Protein AF-A0AAV0Y7F6-F1 (afdb_monomer_lite)

Radius of gyration: 13.11 Å; chains: 1; bounding box: 31×34×32 Å

pLDDT: mean 72.84, std 16.51, range [40.53, 96.19]

Organism: NCBI:txid13131

Structure (mmCIF, N/CA/C/O backbone):
data_AF-A0AAV0Y7F6-F1
#
_entry.id   AF-A0AAV0Y7F6-F1
#
loop_
_atom_site.group_PDB
_atom_site.id
_atom_site.type_symbol
_atom_site.label_atom_id
_atom_site.label_alt_id
_atom_site.label_comp_id
_atom_site.label_asym_id
_atom_site.label_entity_id
_atom_site.label_seq_id
_atom_site.pdbx_PDB_ins_code
_atom_site.Cartn_x
_atom_site.Cartn_y
_atom_site.Cartn_z
_atom_site.occupancy
_atom_site.B_iso_or_equiv
_atom_site.auth_seq_id
_atom_site.auth_comp_id
_atom_site.auth_asym_id
_atom_site.auth_atom_id
_atom_site.pdbx_PDB_model_num
ATOM 1 N N . MET A 1 1 ? -16.844 -5.038 3.878 1.00 67.31 1 MET A N 1
ATOM 2 C CA . MET A 1 1 ? -15.493 -4.707 3.416 1.00 67.31 1 MET A CA 1
ATOM 3 C C . MET A 1 1 ? -14.531 -5.115 4.507 1.00 67.31 1 MET A C 1
ATOM 5 O O . MET A 1 1 ? -14.676 -4.633 5.634 1.00 67.31 1 MET A O 1
ATOM 9 N N . ASP A 1 2 ? -13.667 -6.075 4.211 1.00 86.81 2 ASP A N 1
ATOM 10 C CA . ASP A 1 2 ? -12.702 -6.593 5.178 1.00 86.81 2 ASP A CA 1
ATOM 11 C C . ASP A 1 2 ? -11.599 -5.551 5.484 1.00 86.81 2 ASP A C 1
ATOM 13 O O . ASP A 1 2 ? -11.487 -4.522 4.813 1.00 86.81 2 ASP A O 1
ATOM 17 N N . ARG A 1 3 ? -10.835 -5.758 6.563 1.00 88.19 3 ARG A N 1
ATOM 18 C CA . ARG A 1 3 ? -9.804 -4.815 7.034 1.00 88.19 3 ARG A CA 1
ATOM 19 C C . ARG A 1 3 ? -8.685 -4.594 5.998 1.00 88.19 3 ARG A C 1
ATOM 21 O O . ARG A 1 3 ? -8.170 -3.485 5.890 1.00 88.19 3 ARG A O 1
ATOM 28 N N . ASN A 1 4 ? -8.320 -5.622 5.237 1.00 88.38 4 ASN A N 1
ATOM 29 C CA . ASN A 1 4 ? -7.373 -5.572 4.120 1.00 88.38 4 ASN A CA 1
ATOM 30 C C . ASN A 1 4 ? -7.921 -4.741 2.959 1.00 88.38 4 ASN A C 1
ATOM 32 O O . ASN A 1 4 ? -7.216 -3.876 2.449 1.00 88.38 4 ASN A O 1
ATOM 36 N N . GLU A 1 5 ? -9.178 -4.969 2.570 1.00 86.62 5 GLU A N 1
ATOM 37 C CA . GLU A 1 5 ? -9.842 -4.200 1.509 1.00 86.62 5 GLU A CA 1
ATOM 38 C C . GLU A 1 5 ? -9.907 -2.706 1.854 1.00 86.62 5 GLU A C 1
ATOM 40 O O . GLU A 1 5 ? -9.593 -1.869 1.011 1.00 86.62 5 GLU A O 1
ATOM 45 N N . GLN A 1 6 ? -10.243 -2.371 3.107 1.00 89.25 6 GLN A N 1
ATOM 46 C CA . GLN A 1 6 ? -10.226 -0.984 3.591 1.00 89.25 6 GLN A CA 1
ATOM 47 C C . GLN A 1 6 ? -8.827 -0.373 3.503 1.00 89.25 6 GLN A C 1
ATOM 49 O O . GLN A 1 6 ? -8.672 0.734 2.995 1.00 89.25 6 GLN A O 1
ATOM 54 N N . LEU A 1 7 ? -7.804 -1.097 3.967 1.00 90.19 7 LEU A N 1
ATOM 55 C CA . LEU A 1 7 ? -6.431 -0.599 3.940 1.00 90.19 7 LEU A CA 1
ATOM 56 C C . LEU A 1 7 ? -5.949 -0.354 2.506 1.00 90.19 7 LEU A C 1
ATOM 58 O O . LEU A 1 7 ? -5.317 0.664 2.246 1.00 90.19 7 LEU A O 1
ATOM 62 N N . LEU A 1 8 ? -6.265 -1.255 1.575 1.00 86.75 8 LEU A N 1
ATOM 63 C CA . LEU A 1 8 ? -5.925 -1.084 0.162 1.00 86.75 8 LEU A CA 1
ATOM 64 C C . LEU A 1 8 ? -6.654 0.088 -0.478 1.00 86.75 8 LEU A C 1
ATOM 66 O O . LEU A 1 8 ? -6.049 0.825 -1.253 1.00 86.75 8 LEU A O 1
ATOM 70 N N . GLN A 1 9 ? -7.940 0.262 -0.172 1.00 85.56 9 GLN A N 1
ATOM 71 C CA . GLN A 1 9 ? -8.705 1.392 -0.680 1.00 85.56 9 GLN A CA 1
ATOM 72 C C . GLN A 1 9 ? -8.084 2.714 -0.213 1.00 85.56 9 GLN A C 1
ATOM 74 O O . GLN A 1 9 ? -7.827 3.592 -1.035 1.00 85.56 9 GLN A O 1
ATOM 79 N N . GLU A 1 10 ? -7.790 2.834 1.081 1.00 88.12 10 GLU A N 1
ATOM 80 C CA . GLU A 1 10 ? -7.162 4.030 1.647 1.00 88.12 10 GLU A CA 1
ATOM 81 C C . GLU A 1 10 ? -5.735 4.241 1.120 1.00 88.12 10 GLU A C 1
ATOM 83 O O . GLU A 1 10 ? -5.344 5.371 0.830 1.00 88.12 10 GLU A O 1
ATOM 88 N N . LEU A 1 11 ? -4.967 3.166 0.913 1.00 85.75 11 LEU A N 1
ATOM 89 C CA . LEU A 1 11 ? -3.638 3.234 0.304 1.00 85.75 11 LEU A CA 1
ATOM 90 C C . LEU A 1 11 ? -3.709 3.740 -1.143 1.00 85.75 11 LEU A C 1
ATOM 92 O O . LEU A 1 11 ? -2.947 4.632 -1.512 1.00 85.75 11 LEU A O 1
ATOM 96 N N . ASN A 1 12 ? -4.650 3.231 -1.941 1.00 79.88 12 ASN A N 1
ATOM 97 C CA . ASN A 1 12 ? -4.881 3.690 -3.312 1.00 79.88 12 ASN A CA 1
ATOM 98 C C . ASN A 1 12 ? -5.259 5.173 -3.358 1.00 79.88 12 ASN A C 1
ATOM 100 O O . ASN A 1 12 ? -4.722 5.915 -4.179 1.00 79.88 12 ASN A O 1
ATOM 104 N N . ILE A 1 13 ? -6.137 5.623 -2.456 1.00 80.12 13 ILE A N 1
ATOM 105 C CA . ILE A 1 13 ? -6.498 7.041 -2.334 1.00 80.12 13 ILE A CA 1
ATOM 106 C C . ILE A 1 13 ? -5.262 7.874 -1.971 1.00 80.12 13 ILE A C 1
ATOM 108 O O . ILE A 1 13 ? -4.995 8.894 -2.607 1.00 80.12 13 ILE A O 1
ATOM 112 N N . SER A 1 14 ? -4.487 7.427 -0.980 1.00 78.56 14 SER A N 1
ATOM 113 C CA . SER A 1 14 ? -3.293 8.125 -0.492 1.00 78.56 14 SER A CA 1
ATOM 114 C C . SER A 1 14 ? -2.233 8.298 -1.591 1.00 78.56 14 SER A C 1
ATOM 116 O O . SER A 1 14 ? -1.705 9.397 -1.771 1.00 78.56 14 SER A O 1
ATOM 118 N N . LEU A 1 15 ? -1.985 7.247 -2.380 1.00 75.12 15 LEU A N 1
ATOM 119 C CA . LEU A 1 15 ? -1.069 7.274 -3.526 1.00 75.12 15 LEU A CA 1
ATOM 120 C C . LEU A 1 15 ? -1.603 8.153 -4.671 1.00 75.12 15 LEU A C 1
ATOM 122 O O . LEU A 1 15 ? -0.850 8.923 -5.268 1.00 75.12 15 LEU A O 1
ATOM 126 N N . ALA A 1 16 ? -2.909 8.098 -4.959 1.00 69.56 16 ALA A N 1
ATOM 127 C CA . ALA A 1 16 ? -3.526 8.924 -5.997 1.00 69.56 16 ALA A CA 1
ATOM 128 C C . ALA A 1 16 ? -3.440 10.425 -5.672 1.00 69.56 16 ALA A C 1
ATOM 130 O O . ALA A 1 16 ? -3.172 11.229 -6.565 1.00 69.56 16 ALA A O 1
ATOM 131 N N . ILE A 1 17 ? -3.596 10.823 -4.406 1.00 67.38 17 ILE A N 1
ATOM 132 C CA . ILE A 1 17 ? -3.452 12.228 -3.988 1.00 67.38 17 ILE A CA 1
ATOM 133 C C . ILE A 1 17 ? -2.021 12.737 -4.231 1.00 67.38 17 ILE A C 1
ATOM 135 O O . ILE A 1 17 ? -1.852 13.865 -4.691 1.00 67.38 17 ILE A O 1
ATOM 139 N N . GLN A 1 18 ? -0.996 11.907 -4.006 1.00 60.81 18 GLN A N 1
ATOM 140 C CA . GLN A 1 18 ? 0.407 12.295 -4.201 1.00 60.81 18 GLN A CA 1
ATOM 141 C C . GLN A 1 18 ? 0.765 12.564 -5.673 1.00 60.81 18 GLN A C 1
ATOM 143 O O . GLN A 1 18 ? 1.551 13.467 -5.959 1.00 60.81 18 GLN A O 1
ATOM 148 N N . THR A 1 19 ? 0.145 11.854 -6.628 1.00 53.03 19 THR A N 1
ATOM 149 C CA . THR A 1 19 ? 0.349 12.122 -8.071 1.00 53.03 19 THR A CA 1
ATOM 150 C C . THR A 1 19 ? -0.049 13.545 -8.493 1.00 53.03 19 THR A C 1
ATOM 152 O O . THR A 1 19 ? 0.340 13.997 -9.568 1.00 53.03 19 THR A O 1
ATOM 155 N N . HIS A 1 20 ? -0.779 14.273 -7.640 1.00 45.34 20 HIS A N 1
ATOM 156 C CA . HIS A 1 20 ? -1.263 15.626 -7.904 1.00 45.34 20 HIS A CA 1
ATOM 157 C C . HIS A 1 20 ? -0.457 16.725 -7.196 1.00 45.34 20 HIS A C 1
ATOM 159 O O . HIS A 1 20 ? -0.745 17.899 -7.436 1.00 45.34 20 HIS A O 1
ATOM 165 N N . THR A 1 21 ? 0.512 16.395 -6.329 1.00 40.53 21 THR A N 1
ATOM 166 C CA . THR A 1 21 ? 1.081 17.394 -5.408 1.00 40.53 21 THR A CA 1
ATOM 167 C C . THR A 1 21 ? 2.516 17.841 -5.630 1.00 40.53 21 THR A C 1
ATOM 169 O O . THR A 1 21 ? 2.818 18.871 -5.056 1.00 40.53 21 THR A O 1
ATOM 172 N N . ASN A 1 22 ? 3.370 17.227 -6.460 1.00 45.31 22 ASN A N 1
ATOM 173 C CA . ASN A 1 22 ? 4.669 17.843 -6.813 1.00 45.31 22 ASN A CA 1
ATOM 174 C C . ASN A 1 22 ? 5.288 17.235 -8.085 1.00 45.31 22 ASN A C 1
ATOM 176 O O . ASN A 1 22 ? 5.901 16.174 -8.046 1.00 45.31 22 ASN A O 1
ATOM 180 N N . SER A 1 23 ? 5.178 17.932 -9.220 1.00 46.03 23 SER A N 1
ATOM 181 C CA . SER A 1 23 ? 5.896 17.584 -10.460 1.00 46.03 23 SER A CA 1
ATOM 182 C C . SER A 1 23 ? 7.317 18.161 -10.533 1.00 46.03 23 SER A C 1
ATOM 184 O O . SER A 1 23 ? 8.051 17.839 -11.464 1.00 46.03 23 SER A O 1
ATOM 186 N N . GLU A 1 24 ? 7.697 19.041 -9.598 1.00 44.16 24 GLU A N 1
ATOM 187 C CA . GLU A 1 24 ? 8.922 19.856 -9.686 1.00 44.16 24 GLU A CA 1
ATOM 188 C C . GLU A 1 24 ? 10.020 19.473 -8.681 1.00 44.16 24 GLU A C 1
ATOM 190 O O . GLU A 1 24 ? 11.175 19.856 -8.866 1.00 44.16 24 GLU A O 1
ATOM 195 N N . GLU A 1 25 ? 9.717 18.658 -7.670 1.00 44.75 25 GLU A N 1
ATOM 196 C CA . GLU A 1 25 ? 10.730 18.097 -6.774 1.00 44.75 25 GLU A CA 1
ATOM 197 C C . GLU A 1 25 ? 11.110 16.706 -7.288 1.00 44.75 25 GLU A C 1
ATOM 199 O O . GLU A 1 25 ? 10.369 15.736 -7.146 1.00 44.75 25 GLU A O 1
ATOM 204 N N . GLY A 1 26 ? 12.252 16.625 -7.977 1.00 46.72 26 GLY A N 1
ATOM 205 C CA . GLY A 1 26 ? 12.815 15.401 -8.555 1.00 46.72 26 GLY A CA 1
ATOM 206 C C . GLY A 1 26 ? 13.277 14.381 -7.511 1.00 46.72 26 GLY A C 1
ATOM 207 O O . GLY A 1 26 ? 14.439 13.973 -7.507 1.00 46.72 26 GLY A O 1
ATOM 208 N N . GLU A 1 27 ? 12.391 13.951 -6.620 1.00 43.44 27 GLU A N 1
ATOM 209 C CA . GLU A 1 27 ? 12.732 13.100 -5.490 1.00 43.44 27 GLU A CA 1
ATOM 210 C C . GLU A 1 27 ? 12.586 11.616 -5.832 1.00 43.44 27 GLU A C 1
ATOM 212 O O . GLU A 1 27 ? 11.680 10.905 -5.412 1.00 43.44 27 GLU A O 1
ATOM 217 N N . TRP A 1 28 ? 13.608 11.111 -6.520 1.00 43.97 28 TRP A N 1
ATOM 218 C CA . TRP A 1 28 ? 14.017 9.707 -6.412 1.00 43.97 28 TRP A CA 1
ATOM 219 C C . TRP A 1 28 ? 14.484 9.337 -4.985 1.00 43.97 28 TRP A C 1
ATOM 221 O O . TRP A 1 28 ? 14.810 8.182 -4.719 1.00 43.97 28 TRP A O 1
ATOM 231 N N . TYR A 1 29 ? 14.569 10.307 -4.067 1.00 42.19 29 TYR A N 1
ATOM 232 C CA . TYR A 1 29 ? 15.491 10.249 -2.938 1.00 42.19 29 TYR A CA 1
ATOM 233 C C . TYR A 1 29 ? 15.034 9.471 -1.712 1.00 42.19 29 TYR A C 1
ATOM 235 O O . TYR A 1 29 ? 15.854 9.267 -0.826 1.00 42.19 29 TYR A O 1
ATOM 243 N N . ASN A 1 30 ? 13.808 8.950 -1.671 1.00 53.56 30 ASN A N 1
ATOM 244 C CA . ASN A 1 30 ? 13.494 7.884 -0.725 1.00 53.56 30 ASN A CA 1
ATOM 245 C C . ASN A 1 30 ? 12.227 7.121 -1.120 1.00 53.56 30 ASN A C 1
ATOM 247 O O . ASN A 1 30 ? 11.206 7.143 -0.435 1.00 53.56 30 ASN A O 1
ATOM 251 N N . PHE A 1 31 ? 12.319 6.385 -2.230 1.00 56.56 31 PHE A N 1
ATOM 252 C CA . PHE A 1 31 ? 11.330 5.382 -2.643 1.00 56.56 31 PHE A CA 1
ATOM 253 C C . PHE A 1 31 ? 10.804 4.549 -1.455 1.00 56.56 31 PHE A C 1
ATOM 255 O O . PHE A 1 31 ? 9.606 4.333 -1.299 1.00 56.56 31 PHE A O 1
ATOM 262 N N . THR A 1 32 ? 11.709 4.147 -0.565 1.00 60.22 32 THR A N 1
ATOM 263 C CA . THR A 1 32 ? 11.416 3.399 0.657 1.00 60.22 32 THR A CA 1
ATOM 264 C C . THR A 1 32 ? 10.617 4.201 1.688 1.00 60.22 32 THR A C 1
ATOM 266 O O . THR A 1 32 ? 9.743 3.636 2.331 1.00 60.22 32 THR A O 1
ATOM 269 N N . GLU A 1 33 ? 10.874 5.490 1.890 1.00 66.12 33 GLU A N 1
ATOM 270 C CA . GLU A 1 33 ? 10.151 6.263 2.919 1.00 66.12 33 GLU A CA 1
ATOM 271 C C . GLU A 1 33 ? 8.772 6.727 2.432 1.00 66.12 33 GLU A C 1
ATOM 273 O O . GLU A 1 33 ? 7.865 6.911 3.243 1.00 66.12 33 GLU A O 1
ATOM 278 N N . CYS A 1 34 ? 8.580 6.827 1.111 1.00 72.44 34 CYS A N 1
ATOM 279 C CA . CYS A 1 34 ? 7.297 7.169 0.501 1.00 72.44 34 CYS A CA 1
ATOM 280 C C . CYS A 1 34 ? 6.180 6.191 0.917 1.00 72.44 34 CYS A C 1
ATOM 282 O O . CYS A 1 34 ? 5.152 6.606 1.456 1.00 72.44 34 CYS A O 1
ATOM 284 N N . PHE A 1 35 ? 6.382 4.876 0.746 1.00 76.50 35 PHE A N 1
ATOM 285 C CA . PHE A 1 35 ? 5.343 3.896 1.107 1.00 76.50 35 PHE A CA 1
ATOM 286 C C . PHE A 1 35 ? 5.069 3.837 2.597 1.00 76.50 35 PHE A C 1
ATOM 288 O O . PHE A 1 35 ? 3.930 3.591 2.981 1.00 76.50 35 PHE A O 1
ATOM 295 N N . ASP A 1 36 ? 6.080 4.073 3.430 1.00 85.81 36 ASP A N 1
ATOM 296 C CA . ASP A 1 36 ? 5.901 4.058 4.880 1.00 85.81 36 ASP A CA 1
ATOM 297 C C . ASP A 1 36 ? 4.865 5.101 5.272 1.00 85.81 36 ASP A C 1
ATOM 299 O O . ASP A 1 36 ? 3.898 4.781 5.963 1.00 85.81 36 ASP A O 1
ATOM 303 N N . TYR A 1 37 ? 5.013 6.320 4.750 1.00 84.94 37 TYR A N 1
ATOM 304 C CA . TYR A 1 37 ? 4.062 7.395 4.988 1.00 84.94 37 TYR A CA 1
ATOM 305 C C . TYR A 1 37 ? 2.648 7.039 4.509 1.00 84.94 37 TYR A C 1
ATOM 307 O O . TYR A 1 37 ? 1.694 7.168 5.278 1.00 84.94 37 TYR A O 1
ATOM 315 N N . HIS A 1 38 ? 2.500 6.542 3.277 1.00 84.44 38 HIS A N 1
ATOM 316 C CA . HIS A 1 38 ? 1.183 6.229 2.712 1.00 84.44 38 HIS A CA 1
ATOM 317 C C . HIS A 1 38 ? 0.487 5.060 3.413 1.00 84.44 38 HIS A C 1
ATOM 319 O O . HIS A 1 38 ? -0.711 5.134 3.675 1.00 84.44 38 HIS A O 1
ATOM 325 N N . ILE A 1 39 ? 1.223 4.009 3.779 1.00 88.56 39 ILE A N 1
ATOM 326 C CA . ILE A 1 39 ? 0.674 2.851 4.497 1.00 88.56 39 ILE A CA 1
ATOM 327 C C . ILE A 1 39 ? 0.282 3.245 5.925 1.00 88.56 39 ILE A C 1
ATOM 329 O O . ILE A 1 39 ? -0.794 2.867 6.389 1.00 88.56 39 ILE A O 1
ATOM 333 N N . ILE A 1 40 ? 1.108 4.042 6.613 1.00 90.69 40 ILE A N 1
ATOM 334 C CA . ILE A 1 40 ? 0.778 4.569 7.946 1.00 90.69 40 ILE A CA 1
ATOM 335 C C . ILE A 1 40 ? -0.454 5.478 7.867 1.00 90.69 40 ILE A C 1
ATOM 337 O O . ILE A 1 40 ? -1.369 5.340 8.680 1.00 90.69 40 ILE A O 1
ATOM 341 N N . SER A 1 41 ? -0.507 6.377 6.880 1.00 89.50 41 SER A N 1
ATOM 342 C CA . SER A 1 41 ? -1.658 7.256 6.664 1.00 89.50 41 SER A CA 1
ATOM 343 C C . SER A 1 41 ? -2.925 6.453 6.383 1.00 89.50 41 SER A C 1
ATOM 345 O O . SER A 1 41 ? -3.950 6.725 6.999 1.00 89.50 41 SER A O 1
ATOM 347 N N . ALA A 1 42 ? -2.856 5.452 5.505 1.00 90.62 42 ALA A N 1
ATOM 348 C CA . ALA A 1 42 ? -3.989 4.595 5.179 1.00 90.62 42 ALA A CA 1
ATOM 349 C C . ALA A 1 42 ? -4.480 3.824 6.412 1.00 90.62 42 ALA A C 1
ATOM 351 O O . ALA A 1 42 ? -5.675 3.796 6.693 1.00 90.62 42 ALA A O 1
ATOM 352 N N . ASN A 1 43 ? -3.563 3.271 7.211 1.00 94.44 43 ASN A N 1
ATOM 353 C CA . ASN A 1 43 ? -3.902 2.563 8.444 1.00 94.44 43 ASN A CA 1
ATOM 354 C C . ASN A 1 43 ? -4.591 3.454 9.491 1.00 94.44 43 ASN A C 1
ATOM 356 O O . ASN A 1 43 ? -5.431 2.979 10.249 1.00 94.44 43 ASN A O 1
ATOM 360 N N . ASN A 1 44 ? -4.255 4.743 9.536 1.00 93.38 44 ASN A N 1
ATOM 361 C CA . ASN A 1 44 ? -4.905 5.691 10.442 1.00 93.38 44 ASN A CA 1
ATOM 362 C C . ASN A 1 44 ? -6.328 6.068 9.995 1.00 93.38 44 ASN A C 1
ATOM 364 O O . ASN A 1 44 ? -7.092 6.593 10.805 1.00 93.38 44 ASN A O 1
ATOM 368 N N . SER A 1 45 ? -6.680 5.802 8.734 1.00 91.56 45 SER A N 1
ATOM 369 C CA . SER A 1 45 ? -7.991 6.113 8.153 1.00 91.56 45 SER A CA 1
ATOM 370 C C . SER A 1 45 ? -8.992 4.953 8.224 1.00 91.56 45 SER A C 1
ATOM 372 O O . SER A 1 45 ? -10.189 5.184 8.050 1.00 91.56 45 SER A O 1
ATOM 374 N N . ILE A 1 46 ? -8.552 3.714 8.485 1.00 92.44 46 ILE A N 1
ATOM 375 C CA . ILE A 1 46 ? -9.455 2.549 8.537 1.00 92.44 46 ILE A CA 1
ATOM 376 C C . ILE A 1 46 ? -10.161 2.404 9.893 1.00 92.44 46 ILE A C 1
ATOM 378 O O . ILE A 1 46 ? -9.660 2.823 10.935 1.00 92.44 46 ILE A O 1
ATOM 382 N N . LEU A 1 47 ? -11.327 1.746 9.894 1.00 91.44 47 LEU A N 1
ATOM 383 C CA . LEU A 1 47 ? -12.191 1.630 11.079 1.00 91.44 47 LEU A CA 1
ATOM 384 C C . LEU A 1 47 ? -11.542 0.857 12.239 1.00 91.44 47 LEU A C 1
ATOM 386 O O . LEU A 1 47 ? -11.770 1.169 13.406 1.00 91.44 47 LEU A O 1
ATOM 390 N N . VAL A 1 48 ? -10.765 -0.177 11.912 1.00 94.38 48 VAL A N 1
ATOM 391 C CA . VAL A 1 48 ? -10.025 -0.995 12.878 1.00 94.38 48 VAL A CA 1
ATOM 392 C C . VAL A 1 48 ? -8.568 -1.041 12.424 1.00 94.38 48 VAL A C 1
ATOM 394 O O . VAL A 1 48 ? -8.231 -1.897 11.602 1.00 94.38 48 VAL A O 1
ATOM 397 N N . PRO A 1 49 ? -7.716 -0.120 12.910 1.00 92.94 49 PRO A N 1
ATOM 398 C CA . PRO A 1 49 ? -6.313 -0.061 12.523 1.00 92.94 49 PRO A CA 1
ATOM 399 C C . PRO A 1 49 ? -5.552 -1.344 12.865 1.00 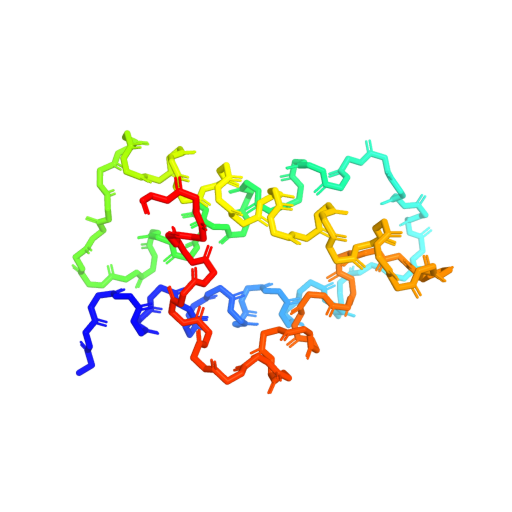92.94 49 PRO A C 1
ATOM 401 O O . PRO A 1 49 ? -5.846 -2.031 13.847 1.00 92.94 49 PRO A O 1
ATOM 404 N N . TYR A 1 50 ? -4.545 -1.648 12.058 1.00 94.31 50 TYR A N 1
ATOM 405 C CA . TYR A 1 50 ? -3.501 -2.611 12.380 1.00 94.31 50 TYR A CA 1
ATOM 406 C C . TYR A 1 50 ? -2.624 -2.089 13.517 1.00 94.31 50 TYR A C 1
ATOM 408 O O . TYR A 1 50 ? -2.363 -0.883 13.620 1.00 94.31 50 TYR A O 1
ATOM 416 N N . GLU A 1 51 ? -2.122 -3.003 14.344 1.00 96.19 51 GLU A N 1
ATOM 417 C CA . GLU A 1 51 ? -1.120 -2.673 15.353 1.00 96.19 51 GLU A CA 1
ATOM 418 C C . GLU A 1 51 ? 0.199 -2.248 14.696 1.00 96.19 51 GLU A C 1
ATOM 420 O O . GLU A 1 51 ? 0.539 -2.700 13.601 1.00 96.19 51 GLU A O 1
ATOM 425 N N . SER A 1 52 ? 1.017 -1.450 15.390 1.00 93.50 52 SER A N 1
ATOM 426 C CA . SER A 1 52 ? 2.289 -0.949 14.846 1.00 93.50 52 SER A CA 1
ATOM 427 C C . SER A 1 52 ? 3.194 -2.061 14.306 1.00 93.50 52 SER A C 1
ATOM 429 O O . SER A 1 52 ? 3.858 -1.882 13.289 1.00 93.50 52 SER A O 1
ATOM 431 N N . ARG A 1 53 ? 3.204 -3.233 14.954 1.00 94.06 53 ARG A N 1
ATOM 432 C CA . ARG A 1 53 ? 3.964 -4.395 14.479 1.00 94.06 53 ARG A CA 1
ATOM 433 C C . ARG A 1 53 ? 3.413 -4.938 13.160 1.00 94.06 53 ARG A C 1
ATOM 435 O O . ARG A 1 53 ? 4.195 -5.259 12.274 1.00 94.06 53 ARG A O 1
ATOM 442 N N . GLU A 1 54 ? 2.095 -5.050 13.032 1.00 93.69 54 GLU A N 1
ATOM 443 C CA . GLU A 1 54 ? 1.454 -5.510 11.799 1.00 93.69 54 GLU A CA 1
ATOM 444 C C . GLU A 1 54 ? 1.716 -4.526 10.650 1.00 93.69 54 GLU A C 1
ATOM 446 O O . GLU A 1 54 ? 2.051 -4.968 9.553 1.00 93.69 54 GLU A O 1
ATOM 451 N N . VAL A 1 55 ? 1.650 -3.215 10.917 1.00 93.06 55 VAL A N 1
ATOM 452 C CA . VAL A 1 55 ? 1.955 -2.155 9.938 1.00 93.06 55 VAL A CA 1
ATOM 453 C C . VAL A 1 55 ? 3.390 -2.262 9.426 1.00 93.06 55 VAL A C 1
ATOM 455 O O . VAL A 1 55 ? 3.611 -2.202 8.220 1.00 93.06 55 VAL A O 1
ATOM 458 N N . LEU A 1 56 ? 4.369 -2.476 10.312 1.00 92.56 56 LEU A N 1
ATOM 459 C CA . LEU A 1 56 ? 5.769 -2.655 9.906 1.00 92.56 56 LEU A CA 1
ATOM 460 C C . LEU A 1 56 ? 5.964 -3.882 9.005 1.00 92.56 56 LEU A C 1
ATOM 462 O O . LEU A 1 56 ? 6.766 -3.842 8.076 1.00 92.56 56 LEU A O 1
ATOM 466 N N . GLU A 1 57 ? 5.241 -4.969 9.264 1.00 91.62 57 GLU A N 1
ATOM 467 C CA . GLU A 1 57 ? 5.281 -6.158 8.409 1.00 91.62 57 GLU A CA 1
ATOM 468 C C . GLU A 1 57 ? 4.605 -5.915 7.052 1.00 91.62 57 GLU A C 1
ATOM 470 O O . GLU A 1 57 ? 5.136 -6.341 6.0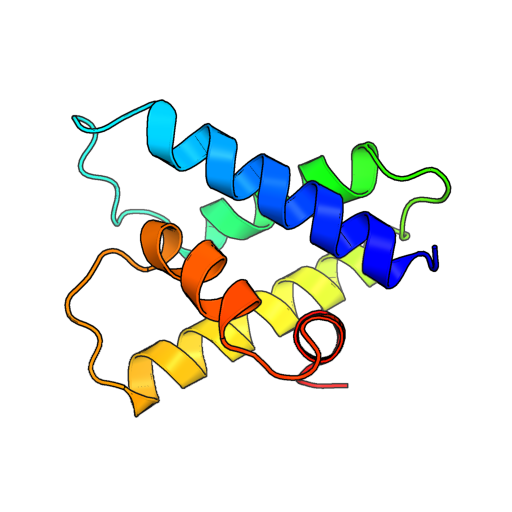29 1.00 91.62 57 GLU A O 1
ATOM 475 N N . ILE A 1 58 ? 3.488 -5.181 7.017 1.00 90.62 58 ILE A N 1
ATOM 476 C CA . ILE A 1 58 ? 2.824 -4.777 5.765 1.00 90.62 58 ILE A CA 1
ATOM 477 C C . ILE A 1 58 ? 3.756 -3.896 4.925 1.00 90.62 58 ILE A C 1
ATOM 479 O O . ILE A 1 58 ? 3.931 -4.144 3.735 1.00 90.62 58 ILE A O 1
ATOM 483 N N . ILE A 1 59 ? 4.414 -2.915 5.550 1.00 88.94 59 ILE A N 1
ATOM 484 C CA . ILE A 1 59 ? 5.418 -2.057 4.909 1.00 88.94 59 ILE A CA 1
ATOM 485 C C . ILE A 1 59 ? 6.511 -2.894 4.238 1.00 88.94 59 ILE A C 1
ATOM 487 O O . ILE A 1 59 ? 6.844 -2.659 3.076 1.00 88.94 59 ILE A O 1
ATOM 491 N N . LYS A 1 60 ? 7.065 -3.883 4.950 1.00 88.56 60 LYS A N 1
ATOM 492 C CA . LYS A 1 60 ? 8.092 -4.774 4.391 1.00 88.56 60 LYS A CA 1
ATOM 493 C C . LYS A 1 60 ? 7.563 -5.561 3.194 1.00 88.56 60 LYS A C 1
ATOM 495 O O . LYS A 1 60 ? 8.252 -5.611 2.177 1.00 88.56 60 LYS A O 1
ATOM 500 N N . CYS A 1 61 ? 6.358 -6.128 3.303 1.00 87.62 61 CYS A N 1
ATOM 501 C CA . CYS A 1 61 ? 5.733 -6.904 2.227 1.00 87.62 61 CYS A CA 1
ATOM 502 C C . CYS A 1 61 ? 5.549 -6.051 0.966 1.00 87.62 61 CYS A C 1
ATOM 504 O O . CYS A 1 61 ? 6.018 -6.437 -0.104 1.00 87.62 61 CYS A O 1
ATOM 506 N N . VAL A 1 62 ? 4.966 -4.855 1.105 1.00 83.62 62 VAL A N 1
ATOM 507 C CA . VAL A 1 62 ? 4.758 -3.923 -0.014 1.00 83.62 62 VAL A CA 1
ATOM 508 C C . VAL A 1 62 ? 6.097 -3.520 -0.636 1.00 83.62 62 VAL A C 1
ATOM 510 O O . VAL A 1 62 ? 6.268 -3.619 -1.848 1.00 83.62 62 VAL A O 1
ATOM 513 N N . LYS A 1 63 ? 7.086 -3.118 0.173 1.00 81.88 63 LYS A N 1
ATOM 514 C CA . LYS A 1 63 ? 8.412 -2.716 -0.329 1.00 81.88 63 LYS A CA 1
ATOM 515 C C . LYS A 1 63 ? 9.104 -3.819 -1.115 1.00 81.88 63 LYS A C 1
ATOM 517 O O . LYS A 1 63 ? 9.684 -3.544 -2.167 1.00 81.88 63 LYS A O 1
ATOM 522 N N . ARG A 1 64 ? 9.059 -5.052 -0.608 1.00 82.50 64 ARG A N 1
ATOM 523 C CA . ARG A 1 64 ? 9.667 -6.196 -1.284 1.00 82.50 64 ARG A CA 1
ATOM 524 C C . ARG A 1 64 ? 8.947 -6.507 -2.588 1.00 82.50 64 ARG A C 1
ATOM 526 O O . ARG A 1 64 ? 9.612 -6.582 -3.611 1.00 82.50 64 ARG A O 1
ATOM 533 N N . PHE A 1 65 ? 7.617 -6.577 -2.562 1.00 81.56 65 PHE A N 1
ATOM 534 C CA . PHE A 1 65 ? 6.806 -6.786 -3.759 1.00 81.56 65 PHE A CA 1
ATOM 535 C C . PHE A 1 65 ? 7.165 -5.789 -4.871 1.00 81.56 65 PHE A C 1
ATOM 537 O O . PHE A 1 65 ? 7.426 -6.175 -6.008 1.00 81.56 65 PHE A O 1
ATOM 544 N N . VAL A 1 66 ? 7.235 -4.496 -4.540 1.00 75.31 66 VAL A N 1
ATOM 545 C CA . VAL A 1 66 ? 7.567 -3.470 -5.535 1.00 75.31 66 VAL A CA 1
ATOM 546 C C . VAL A 1 66 ? 9.020 -3.583 -6.000 1.00 75.31 66 VAL A C 1
ATOM 548 O O . VAL A 1 66 ? 9.287 -3.409 -7.185 1.00 75.31 66 VAL A O 1
ATOM 551 N N . THR A 1 67 ? 9.955 -3.909 -5.104 1.00 76.00 67 THR A N 1
ATOM 552 C CA . THR A 1 67 ? 11.363 -4.135 -5.470 1.00 76.00 67 THR A CA 1
ATOM 553 C C . THR A 1 67 ? 11.498 -5.293 -6.458 1.00 76.00 67 THR A C 1
ATOM 555 O O . THR A 1 67 ? 12.137 -5.125 -7.494 1.00 76.00 67 THR A O 1
ATOM 558 N N . ASP A 1 68 ? 10.856 -6.431 -6.183 1.00 76.06 68 ASP A N 1
ATOM 559 C CA . ASP A 1 68 ? 10.860 -7.603 -7.064 1.00 76.06 68 ASP A CA 1
ATOM 560 C C . ASP A 1 68 ? 10.265 -7.242 -8.434 1.00 76.06 68 ASP A C 1
ATOM 562 O O . ASP A 1 68 ? 10.877 -7.499 -9.468 1.00 76.06 68 ASP A O 1
ATOM 566 N N . MET A 1 69 ? 9.136 -6.528 -8.456 1.00 73.31 69 MET A N 1
ATOM 567 C CA . MET A 1 69 ? 8.503 -6.065 -9.695 1.00 73.31 69 MET A CA 1
ATOM 568 C C . MET A 1 69 ? 9.393 -5.124 -10.520 1.00 73.31 69 MET A C 1
ATOM 570 O O . MET A 1 69 ? 9.426 -5.235 -11.747 1.00 73.31 69 MET A O 1
ATOM 574 N N . VAL A 1 70 ? 10.118 -4.204 -9.875 1.00 69.12 70 VAL A 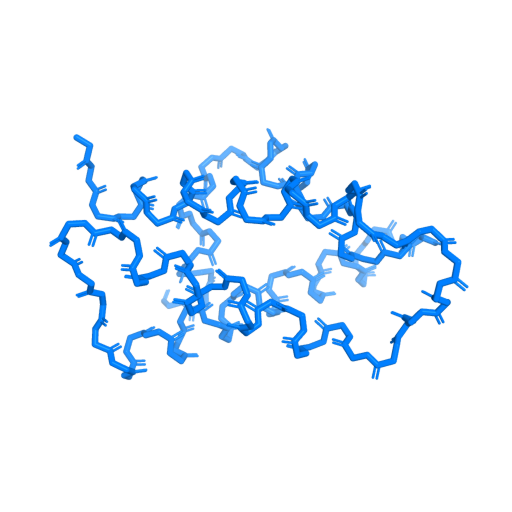N 1
ATOM 575 C CA . VAL A 1 70 ? 11.072 -3.300 -10.543 1.00 69.12 70 VAL A CA 1
ATOM 576 C C . VAL A 1 70 ? 12.229 -4.077 -11.157 1.00 69.12 70 VAL A C 1
ATOM 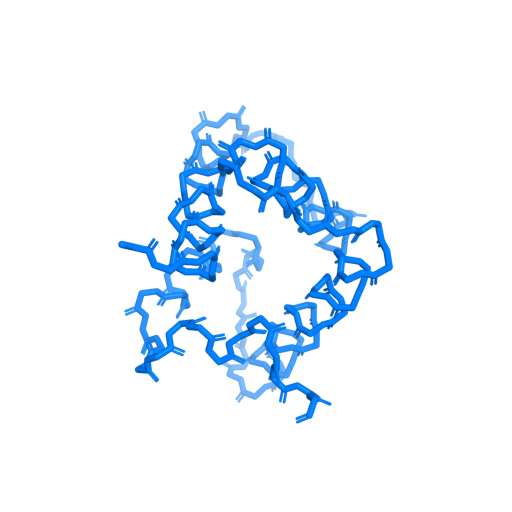578 O O . VAL A 1 70 ? 12.592 -3.817 -12.305 1.00 69.12 70 VAL A O 1
ATOM 581 N N . LEU A 1 71 ? 12.779 -5.039 -10.415 1.00 68.31 71 LEU A N 1
ATOM 582 C CA . LEU A 1 71 ? 13.880 -5.881 -10.878 1.00 68.31 71 LEU A CA 1
ATOM 583 C C . LEU A 1 71 ? 13.457 -6.808 -12.026 1.00 68.31 71 LEU A C 1
ATOM 585 O O . LEU A 1 71 ? 14.228 -7.004 -12.962 1.00 68.31 71 LEU A O 1
ATOM 589 N N . GLU A 1 72 ? 12.245 -7.364 -11.979 1.00 68.94 72 GLU A N 1
ATOM 590 C CA . GLU A 1 72 ? 11.746 -8.295 -12.996 1.00 68.94 72 GLU A CA 1
ATOM 591 C C . GLU A 1 72 ? 11.297 -7.609 -14.294 1.00 68.94 72 GLU A C 1
ATOM 593 O O . GLU A 1 72 ? 11.374 -8.221 -15.362 1.00 68.94 72 GLU A O 1
ATOM 598 N N . ARG A 1 73 ? 10.807 -6.362 -14.230 1.00 62.19 73 ARG A N 1
ATOM 599 C CA . ARG A 1 73 ? 10.175 -5.685 -15.380 1.00 62.19 73 ARG A CA 1
ATOM 600 C C . ARG A 1 73 ? 11.000 -4.578 -16.043 1.00 62.19 73 ARG A C 1
ATOM 602 O O . ARG A 1 73 ? 10.478 -3.955 -16.963 1.00 62.19 73 ARG A O 1
ATOM 609 N N . ASP A 1 74 ? 12.245 -4.353 -15.616 1.00 55.59 74 ASP A N 1
ATOM 610 C CA . ASP A 1 74 ? 13.155 -3.321 -16.160 1.00 55.59 74 ASP A CA 1
ATOM 611 C C . ASP A 1 74 ? 12.469 -1.947 -16.304 1.00 55.59 74 ASP A C 1
ATOM 613 O O . ASP A 1 74 ? 12.408 -1.325 -17.367 1.00 55.59 74 ASP A O 1
ATOM 617 N N . LEU A 1 75 ? 11.831 -1.510 -15.218 1.00 54.91 75 LEU A N 1
ATOM 618 C CA . LEU A 1 75 ? 10.986 -0.322 -15.228 1.00 54.91 75 LEU A CA 1
ATOM 619 C C . LEU A 1 75 ? 11.849 0.941 -15.140 1.00 54.91 75 LEU A C 1
ATOM 621 O O . LEU A 1 75 ? 12.498 1.205 -14.133 1.00 54.91 75 LEU A O 1
ATOM 625 N N . THR A 1 76 ? 11.814 1.759 -16.192 1.00 52.38 76 THR A N 1
ATOM 626 C CA . THR A 1 76 ? 12.594 3.006 -16.311 1.00 52.38 76 THR A CA 1
ATOM 627 C C . THR A 1 76 ? 11.919 4.235 -15.674 1.00 52.38 76 THR A C 1
ATOM 629 O O . THR A 1 76 ? 12.399 5.354 -15.846 1.00 52.38 76 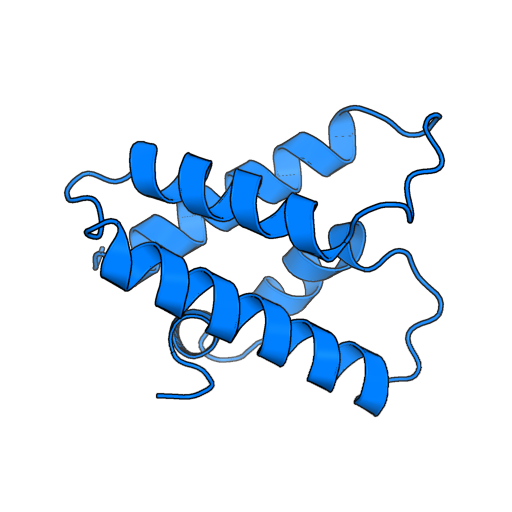THR A O 1
ATOM 632 N N . SER A 1 77 ? 10.773 4.062 -15.006 1.00 52.53 77 SER A N 1
ATOM 633 C CA . SER A 1 77 ? 9.880 5.131 -14.520 1.00 52.53 77 SER A CA 1
ATOM 634 C C . SER A 1 77 ? 9.938 5.283 -12.986 1.00 52.53 77 SER A C 1
ATOM 636 O O . SER A 1 77 ? 10.236 4.301 -12.300 1.00 52.53 77 SER A O 1
ATOM 638 N N . PRO A 1 78 ? 9.668 6.477 -12.408 1.00 54.84 78 PRO A N 1
ATOM 639 C CA . PRO A 1 78 ? 9.707 6.689 -10.961 1.00 54.84 78 PRO A CA 1
ATOM 640 C C . PRO A 1 78 ? 8.671 5.819 -10.235 1.00 54.84 78 PRO A C 1
ATOM 642 O O . PRO A 1 78 ? 7.462 5.959 -10.408 1.00 54.84 78 PRO A O 1
ATOM 645 N N . ILE A 1 79 ? 9.165 4.930 -9.380 1.00 53.16 79 ILE A N 1
ATOM 646 C CA . ILE A 1 79 ? 8.451 3.743 -8.903 1.00 53.16 79 ILE A CA 1
ATOM 647 C C . ILE A 1 79 ? 7.194 4.072 -8.053 1.00 53.16 79 ILE A C 1
ATOM 649 O O . ILE A 1 79 ? 6.236 3.299 -8.038 1.00 53.16 79 ILE A O 1
ATOM 653 N N . CYS A 1 80 ? 7.132 5.240 -7.397 1.00 51.56 80 CYS A N 1
ATOM 654 C CA . CYS A 1 80 ? 5.947 5.672 -6.632 1.00 51.56 80 CYS A CA 1
ATOM 655 C C . CYS A 1 80 ? 4.744 6.024 -7.524 1.00 51.56 80 CYS A C 1
ATOM 657 O O . CYS A 1 80 ? 3.603 5.812 -7.120 1.00 51.56 80 CYS A O 1
ATOM 659 N N . MET A 1 81 ? 4.983 6.514 -8.745 1.00 51.97 81 MET A N 1
ATOM 660 C CA . MET A 1 81 ? 3.915 6.867 -9.691 1.00 51.97 81 MET A CA 1
ATOM 661 C C . MET A 1 81 ? 3.243 5.631 -10.295 1.00 51.97 81 MET A C 1
ATOM 663 O O . MET A 1 81 ? 2.087 5.698 -10.709 1.00 51.97 81 MET A O 1
ATOM 667 N N . ASP A 1 82 ? 3.944 4.497 -10.320 1.00 54.72 82 ASP A N 1
ATOM 668 C CA . ASP A 1 82 ? 3.437 3.282 -10.945 1.00 54.72 82 ASP A CA 1
ATOM 669 C C . ASP A 1 82 ? 2.868 2.263 -9.938 1.00 54.72 82 ASP A C 1
ATOM 671 O O . ASP A 1 82 ? 2.192 1.341 -10.379 1.00 54.72 82 ASP A O 1
ATOM 675 N N . LEU A 1 83 ? 3.009 2.427 -8.607 1.00 57.94 83 LEU A N 1
ATOM 676 C CA . LEU A 1 83 ? 2.382 1.499 -7.638 1.00 57.94 83 LEU A CA 1
ATOM 677 C C . LEU A 1 83 ? 0.855 1.494 -7.710 1.00 57.94 83 LEU A C 1
ATOM 679 O O . LEU A 1 83 ? 0.265 0.421 -7.662 1.00 57.94 83 LEU A O 1
ATOM 683 N N . ALA A 1 84 ? 0.212 2.650 -7.880 1.00 57.00 84 ALA A N 1
ATOM 684 C CA . ALA A 1 84 ? -1.237 2.699 -8.083 1.00 57.00 84 ALA A CA 1
ATOM 685 C C . ALA A 1 84 ? -1.653 1.883 -9.324 1.00 57.00 84 ALA A C 1
ATOM 687 O O . ALA A 1 84 ? -2.573 1.072 -9.255 1.00 57.00 84 ALA A O 1
ATOM 688 N N . ARG A 1 85 ? -0.894 1.996 -10.425 1.00 58.75 85 ARG A N 1
ATOM 689 C CA . ARG A 1 85 ? -1.078 1.150 -11.615 1.00 58.75 85 ARG A CA 1
ATOM 690 C C . ARG A 1 85 ? -0.770 -0.319 -11.335 1.00 58.75 85 ARG A C 1
ATOM 692 O O . ARG A 1 85 ? -1.459 -1.185 -11.859 1.00 58.75 85 ARG A O 1
ATOM 699 N N . TYR A 1 86 ? 0.241 -0.629 -10.525 1.00 62.03 86 TYR A N 1
ATOM 700 C CA . TYR A 1 86 ? 0.561 -2.012 -10.173 1.00 62.03 86 TYR A CA 1
ATOM 701 C C . TYR A 1 86 ? -0.552 -2.640 -9.334 1.00 62.03 86 TYR A C 1
ATOM 703 O O . TYR A 1 86 ? -0.975 -3.741 -9.670 1.00 62.03 86 TYR A O 1
ATOM 711 N N . ILE A 1 87 ? -1.087 -1.938 -8.329 1.00 63.53 87 ILE A N 1
ATOM 712 C CA . ILE A 1 87 ? -2.228 -2.397 -7.520 1.00 63.53 87 ILE A CA 1
ATOM 713 C C . ILE A 1 87 ? -3.446 -2.693 -8.410 1.00 63.53 87 ILE A C 1
ATOM 715 O O . ILE A 1 87 ? -4.115 -3.703 -8.201 1.00 63.53 87 ILE A O 1
ATOM 719 N N . GLU A 1 88 ? -3.700 -1.876 -9.436 1.00 59.50 88 GLU A N 1
ATOM 720 C CA . GLU A 1 88 ? -4.787 -2.099 -10.405 1.00 59.50 88 GLU A CA 1
ATOM 721 C C . GLU A 1 88 ? -4.571 -3.320 -11.320 1.00 59.50 88 GLU A C 1
ATOM 723 O O . GLU A 1 88 ? -5.541 -3.930 -11.773 1.00 59.50 88 GLU A O 1
ATOM 728 N N . ILE A 1 89 ? -3.318 -3.685 -11.611 1.00 54.25 89 ILE A N 1
ATOM 729 C CA . ILE A 1 89 ? -2.966 -4.777 -12.538 1.00 54.25 89 ILE A CA 1
ATOM 730 C C . ILE A 1 89 ? -2.828 -6.128 -11.808 1.00 54.25 89 ILE A C 1
ATOM 732 O O . ILE A 1 89 ? -2.823 -7.178 -12.457 1.00 54.25 89 ILE A O 1
ATOM 736 N N . ILE A 1 90 ? -2.732 -6.140 -10.474 1.00 58.94 90 ILE A N 1
ATOM 737 C CA . ILE A 1 90 ? -2.553 -7.370 -9.693 1.00 58.94 90 ILE A CA 1
ATOM 738 C C . ILE A 1 90 ? -3.903 -8.067 -9.480 1.00 58.94 90 ILE A C 1
ATOM 740 O O . ILE A 1 90 ? -4.794 -7.519 -8.824 1.00 58.94 90 ILE A O 1
ATOM 744 N N . PRO A 1 91 ? -4.072 -9.307 -9.971 1.00 47.34 91 PRO A N 1
ATOM 745 C CA . PRO A 1 91 ? -5.221 -10.115 -9.607 1.00 47.34 91 PRO A CA 1
ATOM 746 C C . PRO A 1 91 ? -5.074 -10.503 -8.130 1.00 47.34 91 PRO A C 1
ATOM 748 O O . PRO A 1 91 ? -4.266 -11.365 -7.811 1.00 47.34 91 PRO A O 1
ATOM 751 N N . GLN A 1 92 ? -5.870 -9.865 -7.262 1.00 68.19 92 GLN A N 1
ATOM 752 C CA . GLN A 1 92 ? -5.840 -9.945 -5.786 1.00 68.19 92 GLN A CA 1
ATOM 753 C C . GLN A 1 92 ? -4.814 -9.011 -5.123 1.00 68.19 92 GLN A C 1
ATOM 755 O O . GLN A 1 92 ? -3.864 -9.436 -4.480 1.00 68.19 92 GLN A O 1
ATOM 760 N N . ALA A 1 93 ? -5.055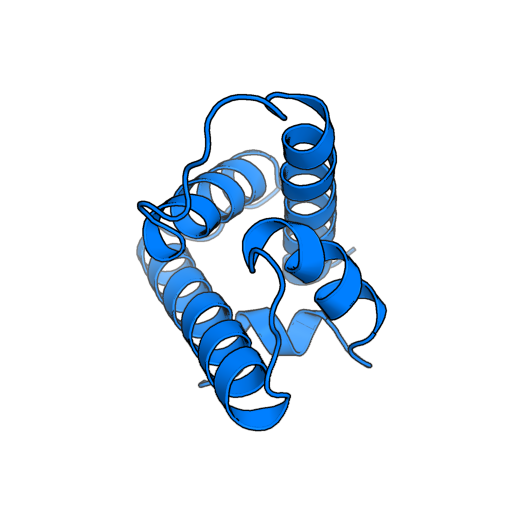 -7.700 -5.211 1.00 69.56 93 ALA A N 1
ATOM 761 C CA . ALA A 1 93 ? -4.267 -6.665 -4.531 1.00 69.56 93 ALA A CA 1
ATOM 762 C C . ALA A 1 93 ? -4.060 -6.893 -3.013 1.00 69.56 93 ALA A C 1
ATOM 764 O O . ALA A 1 93 ? -3.111 -6.369 -2.434 1.00 69.56 93 ALA A O 1
ATOM 765 N N . THR A 1 94 ? -4.914 -7.686 -2.359 1.00 76.38 94 THR A N 1
ATOM 766 C CA . THR A 1 94 ? -4.762 -8.107 -0.952 1.00 76.38 94 THR A CA 1
ATOM 767 C C . THR A 1 94 ? -3.511 -8.931 -0.706 1.00 76.38 94 THR A C 1
ATOM 769 O O . THR A 1 94 ? -2.940 -8.843 0.381 1.00 76.38 94 THR A O 1
ATOM 772 N N . ASP A 1 95 ? -3.039 -9.656 -1.716 1.00 77.50 95 ASP A N 1
ATOM 773 C CA . ASP A 1 95 ? -1.859 -10.510 -1.614 1.00 77.50 95 ASP A CA 1
ATOM 774 C C . ASP A 1 95 ? -0.580 -9.670 -1.479 1.00 77.50 95 ASP A C 1
ATOM 776 O O . ASP A 1 95 ? 0.396 -10.125 -0.898 1.00 77.50 95 ASP A O 1
ATOM 780 N N . ILE A 1 96 ? -0.602 -8.398 -1.900 1.00 78.56 96 ILE A N 1
ATOM 781 C CA . ILE A 1 96 ? 0.516 -7.455 -1.725 1.00 78.56 96 ILE A CA 1
ATOM 782 C C . ILE A 1 96 ? 0.806 -7.219 -0.236 1.00 78.56 96 ILE A C 1
ATOM 784 O O . ILE A 1 96 ? 1.965 -7.142 0.173 1.00 78.56 96 ILE A O 1
ATOM 788 N N . LEU A 1 97 ? -0.242 -7.122 0.594 1.00 82.62 97 LEU A N 1
ATOM 789 C CA . LEU A 1 97 ? -0.103 -6.829 2.026 1.00 82.62 97 LEU A CA 1
ATOM 790 C C . LEU A 1 97 ? 0.620 -7.950 2.785 1.00 82.62 97 LEU A C 1
ATOM 792 O O . LEU A 1 97 ? 1.158 -7.711 3.869 1.00 82.62 97 LEU A O 1
ATOM 796 N N . PHE A 1 98 ? 0.634 -9.157 2.214 1.00 81.94 98 PHE A N 1
ATOM 797 C CA . PHE A 1 98 ? 1.174 -10.371 2.818 1.00 81.94 98 PHE A CA 1
ATOM 798 C C . PHE A 1 98 ? 2.030 -11.182 1.842 1.00 81.94 98 PHE A C 1
ATOM 800 O O . PHE A 1 98 ? 2.173 -12.384 2.029 1.00 81.94 98 PHE A O 1
ATOM 807 N N . TYR A 1 99 ? 2.616 -10.523 0.839 1.00 80.75 99 TYR A N 1
ATOM 808 C CA . TYR A 1 99 ? 3.369 -11.141 -0.261 1.00 80.75 99 TYR A CA 1
ATOM 809 C C . TYR A 1 99 ? 4.442 -12.140 0.203 1.00 80.75 99 TYR A C 1
ATOM 811 O O . TYR A 1 99 ? 4.791 -13.073 -0.510 1.00 80.75 99 TYR A O 1
ATOM 819 N N . ASP A 1 100 ? 4.941 -11.940 1.419 1.00 71.69 100 ASP A N 1
ATOM 820 C CA . ASP A 1 100 ? 6.096 -12.620 1.987 1.00 71.69 100 ASP A CA 1
ATOM 821 C C . ASP A 1 100 ? 5.770 -13.431 3.258 1.00 71.69 100 ASP A C 1
ATOM 823 O O . ASP A 1 100 ? 6.685 -13.883 3.952 1.00 71.69 100 ASP A O 1
ATOM 827 N N . ARG A 1 101 ? 4.482 -13.545 3.617 1.00 64.56 101 ARG A N 1
ATOM 828 C CA . ARG A 1 101 ? 4.024 -14.255 4.823 1.00 64.56 101 ARG A CA 1
ATOM 829 C C . ARG A 1 101 ? 3.652 -15.711 4.569 1.00 64.56 101 ARG A C 1
ATOM 831 O O . ARG A 1 101 ? 3.181 -16.034 3.460 1.00 64.56 101 ARG A O 1
#

Secondary structure (DSSP, 8-state):
--HHHHHHHHHHHHHHHHTTT-SS----TTHHHHHHHHHHHHHHHSSSPPPHHHHHHHHHHHHHHHHHHHHHHT--S-HHHHHHHHHHHSTTGGGGGGTT-

Foldseek 3Di:
DDQLVQLVVQLLVLLVVVVVDDPPPPPPPPPLVVSLVSSVRSQVPDPDHDDPVLSVLLSVLLVVVLVVVCVVPVDPDSSSNCVSVVCVVDPPSSCSSVVPD

Sequence (101 aa):
MDRNEQLLQELNISLAIQTHTNSEEGEWYNFTECFDYHIISANNSILVPYESREVLEIIKCVKRFVTDMVLERDLTSPICMDLARYIEIIPQATDILFYDR